Protein AF-A0A1Y4T9W3-F1 (afdb_monomer)

Solvent-accessible surface area (backbone atoms only — not comparable to full-atom values): 6039 Å² total; per-residue (Å²): 133,86,81,77,78,80,77,82,79,51,73,67,58,49,52,50,51,33,49,32,37,41,70,55,74,46,69,44,83,42,71,46,99,86,71,48,76,41,80,40,66,58,50,73,67,57,16,52,51,27,46,51,54,50,31,58,76,69,62,71,65,79,77,80,76,95,59,100,70,88,77,87,85,79,84,80,85,83,81,81,81,84,75,86,76,84,82,86,129

Mean predicted aligned error: 13.82 Å

Secondary structure (DSSP, 8-state):
-PPPPPPPPPHHHHHHHHHHHHTT---EEEE-TTS-EEEEPPPHHHHHHHHHHHHHHTT-PPPPP--SS----------------PPP-

Nearest PDB structures (foldseek):
  3zqq-assembly1_C  TM=5.820E-01  e=7.591E-05  Bacillus phage SF6
  3zqm-assembly1_C  TM=7.717E-01  e=5.204E-03  Bacillus phage SF6
  3zqm-assembly1_H  TM=7.839E-01  e=8.387E-03  Bacillus phage SF6
  3zqn-assembly1_I  TM=7.358E-01  e=6.836E-03  Bacillus phage SF6
  5mec-assembly1_A  TM=2.388E-01  e=3.112E-01  Saccharomyces cerevisiae

Radius of gyration: 20.61 Å; Cα contacts (8 Å, |Δi|>4): 54; chains: 1; bounding box: 57×31×63 Å

Foldseek 3Di:
DDDDDDDDDDPVRVLVVLVCLLVQVAWDFDQDPVRDTDTHTRDPVSNVVSVVVNCVVVVVDDDPPPDPDDDDDDDDDDDDPPDDDDDDD

Sequence (89 aa):
MAARKPRPATPDQLLGALSDIALGRCSYPETDKTGKVIQQMPDVSARLKALELLGKRYRLFSEPAAEPGAEELRVTVRVVDQLEREPPG

Structure (mmCIF, N/CA/C/O backbone):
data_AF-A0A1Y4T9W3-F1
#
_entry.id   AF-A0A1Y4T9W3-F1
#
loop_
_atom_site.group_PDB
_atom_site.id
_atom_site.type_symbol
_atom_site.label_atom_id
_atom_site.label_alt_id
_atom_site.label_comp_id
_atom_site.label_asym_id
_atom_site.label_entity_id
_atom_site.label_seq_id
_atom_site.pdbx_PDB_ins_code
_atom_site.Cartn_x
_atom_site.Cartn_y
_atom_site.Cartn_z
_atom_site.occupancy
_atom_site.B_iso_or_equiv
_atom_site.auth_seq_id
_atom_site.auth_comp_id
_atom_site.auth_asym_id
_atom_site.auth_atom_id
_atom_site.pdbx_PDB_model_num
ATOM 1 N N . MET A 1 1 ? -4.972 -16.647 31.761 1.00 50.59 1 MET A N 1
ATOM 2 C CA . MET A 1 1 ? -5.241 -16.932 30.333 1.00 50.59 1 MET A CA 1
ATOM 3 C C . MET A 1 1 ? -3.990 -16.586 29.538 1.00 50.59 1 MET A C 1
ATOM 5 O O . MET A 1 1 ? -3.585 -15.434 29.571 1.00 50.59 1 MET A O 1
ATOM 9 N N . ALA A 1 2 ? -3.321 -17.557 28.912 1.00 50.22 2 ALA A N 1
ATOM 10 C CA . ALA A 1 2 ? -2.127 -17.276 28.112 1.00 50.22 2 ALA A CA 1
ATOM 11 C C . ALA A 1 2 ? -2.541 -16.668 26.762 1.00 50.22 2 ALA A C 1
ATOM 13 O O . ALA A 1 2 ? -3.281 -17.296 26.003 1.00 50.22 2 ALA A O 1
ATOM 14 N N . ALA A 1 3 ? -2.094 -15.444 26.472 1.00 63.31 3 ALA A N 1
ATOM 15 C CA . ALA A 1 3 ? -2.341 -14.790 25.192 1.00 63.31 3 ALA A CA 1
ATOM 16 C C . ALA A 1 3 ? -1.641 -15.573 24.067 1.00 63.31 3 ALA A C 1
ATOM 18 O O . ALA A 1 3 ? -0.420 -15.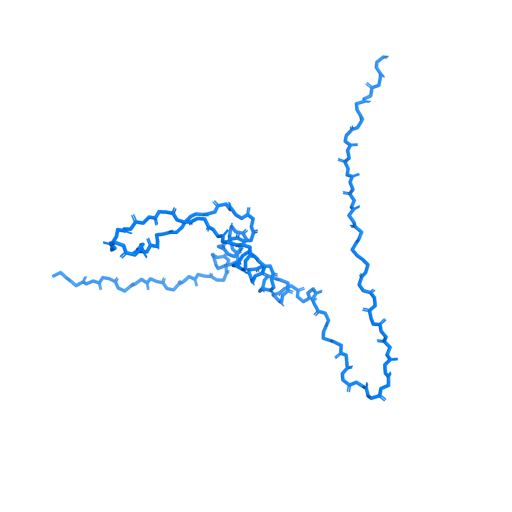739 24.074 1.00 63.31 3 ALA A O 1
ATOM 19 N N . ARG A 1 4 ? -2.413 -16.084 23.101 1.00 64.19 4 ARG A N 1
ATOM 20 C CA . ARG A 1 4 ? -1.859 -16.705 21.891 1.00 64.19 4 ARG A CA 1
ATOM 21 C C . ARG A 1 4 ? -1.096 -15.642 21.103 1.00 64.19 4 ARG A C 1
ATOM 23 O O . ARG A 1 4 ? -1.674 -14.624 20.732 1.00 64.19 4 ARG A O 1
ATOM 30 N N . LYS A 1 5 ? 0.189 -15.888 20.827 1.00 66.75 5 LYS A N 1
ATOM 31 C CA . LYS A 1 5 ? 0.975 -15.028 19.933 1.00 66.75 5 LYS A CA 1
ATOM 32 C C . LYS A 1 5 ? 0.339 -15.041 18.534 1.00 66.75 5 LYS A C 1
ATOM 34 O O . LYS A 1 5 ? 0.037 -16.131 18.037 1.00 66.75 5 LYS A O 1
ATOM 39 N N . PRO A 1 6 ? 0.114 -13.874 17.906 1.00 76.62 6 PRO A N 1
ATOM 40 C CA . PRO A 1 6 ? -0.429 -13.823 16.558 1.00 76.62 6 PRO A CA 1
ATOM 41 C C . PRO A 1 6 ? 0.549 -14.489 15.587 1.00 76.62 6 PRO A C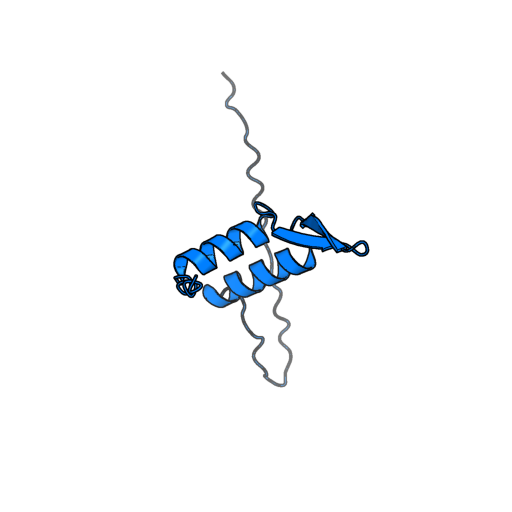 1
ATOM 43 O O . PRO A 1 6 ? 1.766 -14.337 15.707 1.00 76.62 6 PRO A O 1
ATOM 46 N N . ARG A 1 7 ? 0.013 -15.264 14.639 1.00 81.62 7 ARG A N 1
ATOM 47 C CA . ARG A 1 7 ? 0.825 -15.826 13.556 1.00 81.62 7 ARG A CA 1
ATOM 48 C C . ARG A 1 7 ? 1.295 -14.687 12.643 1.00 81.62 7 ARG A C 1
ATOM 50 O O . ARG A 1 7 ? 0.500 -13.786 12.379 1.00 81.62 7 ARG A O 1
ATOM 57 N N . PRO A 1 8 ? 2.547 -14.726 12.158 1.00 86.56 8 PRO A N 1
ATOM 58 C CA . PRO A 1 8 ? 3.020 -13.747 11.190 1.00 86.56 8 PRO A CA 1
ATOM 59 C C . PRO A 1 8 ? 2.203 -13.847 9.896 1.00 86.56 8 PRO A C 1
ATOM 61 O O . PRO A 1 8 ? 1.800 -14.942 9.494 1.00 86.56 8 PRO A O 1
ATOM 64 N N . ALA A 1 9 ? 1.956 -12.701 9.262 1.00 86.75 9 ALA A N 1
ATOM 65 C CA . ALA A 1 9 ? 1.265 -12.640 7.982 1.00 86.75 9 ALA A CA 1
ATOM 66 C C . ALA A 1 9 ? 2.111 -13.283 6.874 1.00 86.75 9 ALA A C 1
ATOM 68 O O . ALA A 1 9 ? 3.340 -13.180 6.861 1.00 86.75 9 ALA A O 1
ATOM 69 N N . THR A 1 10 ? 1.440 -13.936 5.930 1.00 94.19 10 THR A N 1
ATOM 70 C CA . THR A 1 10 ? 2.078 -14.432 4.703 1.00 94.19 10 THR A CA 1
ATOM 71 C C . THR A 1 10 ? 2.389 -13.272 3.745 1.00 94.19 10 THR A C 1
ATOM 73 O O . THR A 1 10 ? 1.760 -12.214 3.845 1.00 94.19 10 THR A O 1
ATOM 76 N N . PRO A 1 11 ? 3.318 -13.444 2.785 1.00 93.12 11 PRO A N 1
ATOM 77 C CA . PRO A 1 11 ? 3.598 -12.420 1.777 1.00 93.12 11 PRO A CA 1
ATOM 78 C C . PRO A 1 11 ? 2.352 -11.959 1.007 1.00 93.12 11 PRO A C 1
ATOM 80 O O . PRO A 1 11 ? 2.171 -10.760 0.823 1.00 93.12 11 PRO A O 1
ATOM 83 N N . ASP A 1 12 ? 1.459 -12.875 0.626 1.00 93.50 12 ASP A N 1
ATOM 84 C CA . ASP A 1 12 ? 0.240 -12.530 -0.121 1.00 93.50 12 ASP A CA 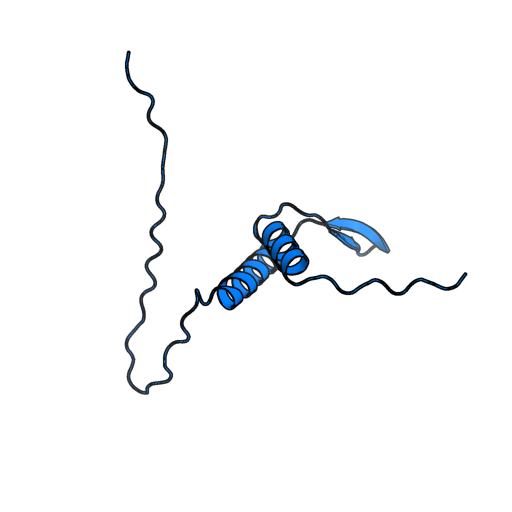1
ATOM 85 C C . ASP A 1 12 ? -0.746 -11.723 0.726 1.00 93.50 12 ASP A C 1
ATOM 87 O O . ASP A 1 12 ? -1.341 -10.760 0.247 1.00 93.50 12 ASP A O 1
ATOM 91 N N . GLN A 1 13 ? -0.864 -12.052 2.016 1.00 94.75 13 GLN A N 1
ATOM 92 C CA . GLN A 1 13 ? -1.658 -11.260 2.958 1.00 94.75 13 GLN A CA 1
ATOM 93 C C . GLN A 1 13 ? -1.091 -9.847 3.124 1.00 94.75 13 GLN A C 1
ATOM 95 O O . GLN A 1 13 ? -1.855 -8.889 3.210 1.00 94.75 13 GLN A O 1
ATOM 100 N N . LEU A 1 14 ? 0.237 -9.705 3.137 1.00 94.25 14 LEU A N 1
ATOM 101 C CA . LEU A 1 14 ? 0.890 -8.400 3.209 1.00 94.25 14 LEU A CA 1
ATOM 102 C C . LEU A 1 14 ? 0.627 -7.570 1.943 1.00 94.25 14 LEU A C 1
ATOM 104 O O . LEU A 1 14 ? 0.308 -6.388 2.037 1.00 94.25 14 LEU A O 1
ATOM 108 N N . LEU A 1 15 ? 0.736 -8.184 0.761 1.00 95.81 15 LEU A N 1
ATOM 109 C CA . LEU A 1 15 ? 0.479 -7.507 -0.514 1.00 95.81 15 LEU A CA 1
ATOM 110 C C . LEU A 1 15 ? -0.998 -7.132 -0.680 1.00 95.81 15 LEU A C 1
ATOM 112 O O . LEU A 1 15 ? -1.290 -6.035 -1.161 1.00 95.81 15 LEU A O 1
ATOM 116 N N . GLY A 1 16 ? -1.916 -7.995 -0.238 1.00 96.38 16 GLY A N 1
ATOM 117 C CA . GLY A 1 16 ? -3.344 -7.689 -0.169 1.00 96.38 16 GLY A CA 1
ATOM 118 C C . GLY A 1 16 ? -3.614 -6.485 0.732 1.00 96.38 16 GLY A C 1
ATOM 119 O O . GLY A 1 16 ? -4.194 -5.503 0.279 1.00 96.38 16 GLY A O 1
ATOM 120 N N . ALA A 1 17 ? -3.075 -6.494 1.955 1.00 94.69 17 ALA A N 1
ATOM 121 C CA . ALA A 1 17 ? -3.227 -5.382 2.891 1.00 94.69 17 ALA A CA 1
ATOM 122 C C . ALA A 1 17 ? -2.649 -4.063 2.345 1.00 94.69 17 ALA A C 1
ATOM 124 O O . ALA A 1 17 ? -3.288 -3.019 2.453 1.00 94.69 17 ALA A O 1
ATOM 125 N N . LEU A 1 18 ? -1.471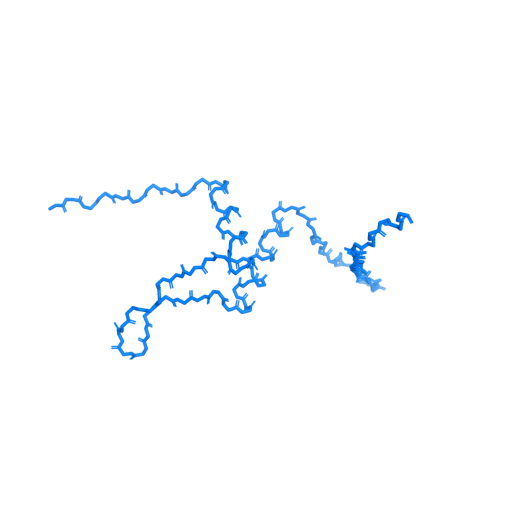 -4.091 1.712 1.00 96.19 18 LEU A N 1
ATOM 126 C CA . LEU A 1 18 ? -0.901 -2.905 1.061 1.00 96.19 18 LEU A CA 1
ATOM 127 C C . LEU A 1 18 ? -1.784 -2.396 -0.085 1.00 96.19 18 LEU A C 1
ATOM 129 O O . LEU A 1 18 ? -1.909 -1.187 -0.263 1.00 96.19 18 LEU A O 1
ATOM 133 N N . SER A 1 19 ? -2.417 -3.297 -0.838 1.00 97.31 19 SER A N 1
ATOM 134 C CA . SER A 1 19 ? -3.343 -2.928 -1.916 1.00 97.31 19 SER A CA 1
ATOM 135 C C . SER A 1 19 ? -4.610 -2.274 -1.364 1.00 97.31 19 SER A C 1
ATOM 137 O O . SER A 1 19 ? -5.043 -1.243 -1.879 1.00 97.31 19 SER A O 1
ATOM 139 N N . ASP A 1 20 ? -5.164 -2.814 -0.279 1.00 97.19 20 ASP A N 1
ATOM 140 C CA . ASP A 1 20 ? -6.337 -2.242 0.383 1.00 97.19 20 ASP A CA 1
ATOM 141 C C . ASP A 1 20 ? -6.039 -0.860 0.973 1.00 97.19 20 ASP A C 1
ATOM 143 O O . ASP A 1 20 ? -6.852 0.055 0.821 1.00 97.19 20 ASP A O 1
ATOM 147 N N . ILE A 1 21 ? -4.851 -0.673 1.563 1.00 96.56 21 ILE A N 1
ATOM 148 C CA . ILE A 1 21 ? -4.388 0.641 2.025 1.00 96.56 21 ILE A CA 1
ATOM 149 C C . ILE A 1 21 ? -4.277 1.589 0.834 1.00 96.56 21 ILE A C 1
ATOM 151 O O . ILE A 1 21 ? -4.925 2.631 0.844 1.00 96.56 21 ILE A O 1
ATOM 155 N N . ALA A 1 22 ? -3.515 1.228 -0.203 1.00 96.81 22 ALA A N 1
ATOM 156 C CA . ALA A 1 22 ? -3.280 2.067 -1.380 1.00 96.81 22 ALA A CA 1
ATOM 157 C C . ALA A 1 22 ? -4.584 2.543 -2.043 1.00 96.81 22 ALA A C 1
ATOM 159 O O . ALA A 1 22 ? -4.693 3.704 -2.442 1.00 96.81 22 ALA A O 1
ATOM 160 N N . LEU A 1 23 ? -5.588 1.665 -2.113 1.00 96.69 23 LEU A N 1
ATOM 161 C CA . LEU A 1 23 ? -6.888 1.942 -2.725 1.00 96.69 23 LEU A CA 1
ATOM 162 C C . LEU A 1 23 ? -7.895 2.579 -1.756 1.00 96.69 23 LEU A C 1
ATOM 164 O O . LEU A 1 23 ? -9.006 2.905 -2.170 1.00 96.69 23 LEU A O 1
ATOM 168 N N . GLY A 1 24 ? -7.532 2.767 -0.483 1.00 94.94 24 GLY A N 1
ATOM 169 C CA . GLY A 1 24 ? -8.424 3.315 0.540 1.00 94.94 24 GLY A CA 1
ATOM 170 C C . GLY A 1 24 ? -9.633 2.421 0.827 1.00 94.94 24 GLY A C 1
ATOM 171 O O . GLY A 1 24 ? -10.719 2.928 1.073 1.00 94.94 24 GLY A O 1
ATOM 172 N N . ARG A 1 25 ? -9.472 1.096 0.756 1.00 95.44 25 ARG A N 1
ATOM 173 C CA . ARG A 1 25 ? -10.548 0.108 0.965 1.00 95.44 25 ARG A CA 1
ATOM 174 C C . ARG A 1 25 ? -10.600 -0.449 2.388 1.00 95.44 25 ARG A C 1
ATOM 176 O O . ARG A 1 25 ? -11.471 -1.256 2.692 1.00 95.44 25 ARG A O 1
ATOM 183 N N . CYS A 1 26 ? -9.686 -0.024 3.257 1.00 91.25 26 CYS A N 1
ATOM 184 C CA . CYS A 1 26 ? -9.635 -0.434 4.657 1.00 91.25 26 CYS A CA 1
ATOM 185 C C . CYS A 1 26 ? -9.779 0.758 5.610 1.00 91.25 26 CYS A C 1
ATOM 187 O O . CYS A 1 26 ? -9.460 1.893 5.256 1.00 91.25 26 CYS A O 1
ATOM 189 N N . SER A 1 27 ? -10.188 0.475 6.845 1.00 91.44 27 SER A N 1
ATOM 190 C CA . SER A 1 27 ? -10.054 1.375 7.991 1.00 91.44 27 SER A CA 1
ATOM 191 C C . SER A 1 27 ? -9.325 0.654 9.117 1.00 91.44 27 SER A C 1
ATOM 193 O O . SER A 1 27 ? -9.387 -0.575 9.216 1.00 91.44 27 SER A O 1
ATOM 195 N N . TYR A 1 28 ? -8.636 1.405 9.966 1.00 86.25 28 TYR A N 1
ATOM 196 C CA . TYR A 1 28 ? -7.929 0.854 11.115 1.00 86.25 28 TYR A CA 1
ATOM 197 C C . TYR A 1 28 ? -8.255 1.627 12.394 1.00 86.25 28 TYR A C 1
ATOM 199 O O . TYR A 1 28 ? -8.558 2.822 12.339 1.00 86.25 28 TYR A O 1
ATOM 207 N N . PRO A 1 29 ? -8.218 0.947 13.553 1.00 90.06 29 PRO A N 1
ATOM 208 C CA . PRO A 1 29 ? -8.410 1.600 14.833 1.00 90.06 29 PRO A CA 1
ATOM 209 C C . PRO A 1 29 ? -7.230 2.534 15.126 1.00 90.06 29 PRO A C 1
ATOM 211 O O . PRO A 1 29 ? -6.085 2.091 15.193 1.00 90.06 29 PRO A O 1
ATOM 214 N N . GLU A 1 30 ? -7.5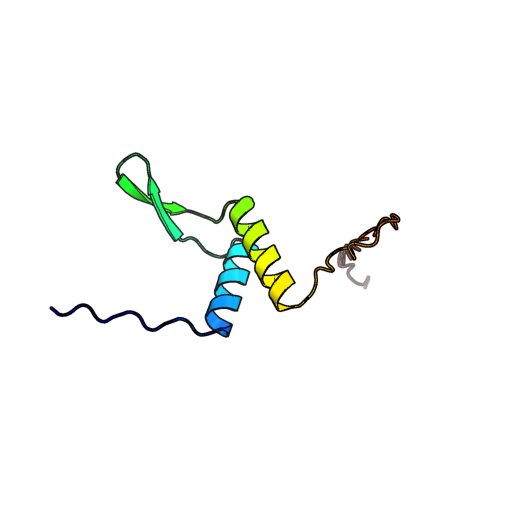25 3.810 15.340 1.00 88.50 30 GLU A N 1
ATOM 215 C CA . GLU A 1 30 ? -6.582 4.827 15.797 1.00 88.50 30 GLU A CA 1
ATOM 216 C C . GLU A 1 30 ? -7.111 5.456 17.088 1.00 88.50 30 GLU A C 1
ATOM 218 O O . GLU A 1 30 ? -8.320 5.602 17.274 1.00 88.50 30 GLU A O 1
ATOM 223 N N . THR A 1 31 ? -6.218 5.782 18.018 1.00 91.62 31 THR A N 1
ATOM 224 C CA . THR A 1 31 ? -6.605 6.418 19.280 1.00 91.62 31 THR A CA 1
ATOM 225 C C . THR A 1 31 ? -6.588 7.926 19.094 1.00 91.62 31 THR A C 1
ATOM 227 O O . THR A 1 31 ? -5.537 8.507 18.823 1.00 91.62 31 THR A O 1
ATOM 230 N N . ASP A 1 32 ? -7.743 8.566 19.253 1.00 89.31 32 ASP A N 1
ATOM 231 C CA . ASP A 1 32 ? -7.839 10.016 19.170 1.00 89.31 32 ASP A CA 1
ATOM 232 C C . ASP A 1 32 ? -7.227 10.715 20.402 1.00 89.31 32 ASP A C 1
ATOM 234 O O . ASP A 1 32 ? -6.825 10.096 21.391 1.00 89.31 32 ASP A O 1
ATOM 238 N N . LYS A 1 33 ? -7.187 12.051 20.365 1.00 91.25 33 LYS A N 1
ATOM 239 C CA . LYS A 1 33 ? -6.628 12.888 21.445 1.00 91.25 33 LYS A CA 1
ATOM 240 C C . LYS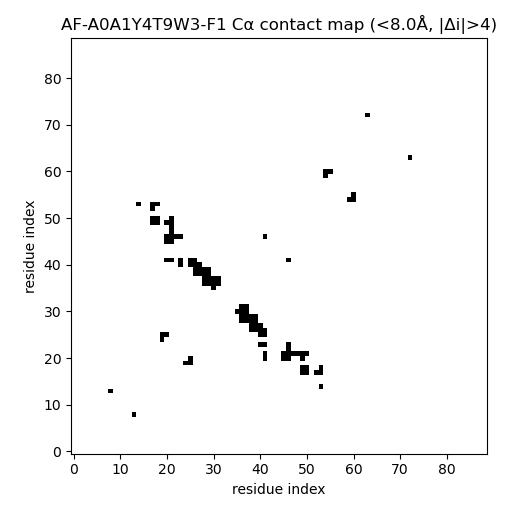 A 1 33 ? -7.362 12.749 22.785 1.00 91.25 33 LYS A C 1
ATOM 242 O O . LYS A 1 33 ? -6.844 13.191 23.805 1.00 91.25 33 LYS A O 1
ATOM 247 N N . THR A 1 34 ? -8.564 12.176 22.784 1.00 92.38 34 THR A N 1
ATOM 248 C CA . THR A 1 34 ? -9.387 11.937 23.976 1.00 92.38 34 THR A CA 1
ATOM 249 C C . THR A 1 34 ? -9.207 10.524 24.535 1.00 92.38 34 THR A C 1
ATOM 251 O O . THR A 1 34 ? -9.794 10.191 25.563 1.00 92.38 34 THR A O 1
ATOM 254 N N . GLY A 1 35 ? -8.381 9.694 23.887 1.00 91.19 35 GLY A N 1
ATOM 255 C CA . GLY A 1 35 ? -8.178 8.294 24.252 1.00 91.19 35 GLY A CA 1
ATOM 256 C C . GLY A 1 35 ? -9.244 7.354 23.686 1.00 91.19 35 GLY A C 1
ATOM 257 O O . GLY A 1 35 ? -9.258 6.172 24.034 1.00 91.19 35 GLY A O 1
ATOM 258 N N . LYS A 1 36 ? -10.142 7.842 22.822 1.00 93.00 36 LYS A N 1
ATOM 259 C CA . LYS A 1 36 ? -11.179 7.024 22.195 1.00 93.00 36 LYS A CA 1
ATOM 260 C C . LYS A 1 36 ? -10.628 6.367 20.934 1.00 93.00 36 LYS A C 1
ATOM 262 O O . LYS A 1 36 ? -9.995 7.013 20.105 1.00 93.00 36 LYS A O 1
ATOM 267 N N . VAL A 1 37 ? -10.924 5.081 20.767 1.00 92.56 37 VAL A N 1
ATOM 268 C CA . VAL A 1 37 ? -10.616 4.365 19.526 1.00 92.56 37 VAL A CA 1
ATOM 269 C C . VAL A 1 37 ? -11.624 4.770 18.452 1.00 92.56 37 VAL A C 1
ATOM 271 O O . VAL A 1 37 ? -12.833 4.573 18.613 1.00 92.56 37 VAL A O 1
ATOM 274 N N . ILE A 1 38 ? -11.121 5.325 17.357 1.00 92.00 38 ILE A N 1
ATOM 275 C CA . ILE A 1 38 ? -11.879 5.689 16.162 1.00 92.00 38 ILE A CA 1
ATOM 276 C C . ILE A 1 38 ? -11.423 4.838 14.976 1.00 92.00 38 ILE A C 1
ATOM 278 O O . ILE A 1 38 ? -10.291 4.371 14.933 1.00 92.00 38 ILE A O 1
ATOM 282 N N . GLN A 1 39 ? -12.318 4.611 14.016 1.00 93.00 39 GLN A N 1
ATOM 283 C CA . GLN A 1 39 ? -11.951 3.991 12.744 1.00 93.00 39 GLN A CA 1
ATOM 284 C C . GLN A 1 39 ? -11.463 5.082 11.801 1.00 93.00 39 GLN A C 1
ATOM 286 O O . GLN A 1 39 ? -12.226 5.988 11.464 1.00 93.00 39 GLN A O 1
ATOM 291 N N . GLN A 1 40 ? -10.207 4.989 11.386 1.00 90.75 40 GLN A N 1
ATOM 292 C CA . GLN A 1 40 ? -9.578 5.969 10.518 1.00 90.75 40 GLN A CA 1
ATOM 293 C C . GLN A 1 40 ? -9.275 5.355 9.156 1.00 90.75 40 GLN A C 1
ATOM 295 O O . GLN A 1 40 ? -8.791 4.226 9.046 1.00 90.75 40 GLN A O 1
ATOM 300 N N . MET A 1 41 ? -9.603 6.105 8.107 1.00 94.12 41 MET A N 1
ATOM 301 C CA . MET A 1 41 ? -9.195 5.760 6.753 1.00 94.12 41 MET A CA 1
ATOM 302 C C . MET A 1 41 ? -7.726 6.138 6.519 1.00 94.12 41 MET A C 1
ATOM 304 O O . MET A 1 41 ? -7.262 7.130 7.088 1.00 94.12 41 MET A O 1
ATOM 308 N N . PRO A 1 42 ? -7.014 5.411 5.639 1.00 94.19 42 PRO A N 1
ATOM 309 C CA . PRO A 1 42 ? -5.681 5.785 5.199 1.00 94.19 42 PRO A CA 1
ATOM 310 C C . PRO A 1 42 ? -5.639 7.204 4.642 1.00 94.19 42 PRO A C 1
ATOM 312 O O . PRO A 1 42 ? -6.364 7.539 3.700 1.00 94.19 42 PRO A O 1
ATOM 315 N N . ASP A 1 43 ? -4.751 8.029 5.190 1.00 93.50 43 ASP A N 1
ATOM 316 C CA . ASP A 1 43 ? -4.475 9.345 4.629 1.00 93.50 43 ASP A CA 1
ATOM 317 C C . ASP A 1 43 ? -3.690 9.240 3.307 1.00 93.50 43 ASP A C 1
ATOM 319 O O . ASP A 1 43 ? -3.251 8.171 2.873 1.00 93.50 43 ASP A O 1
ATOM 323 N N . VAL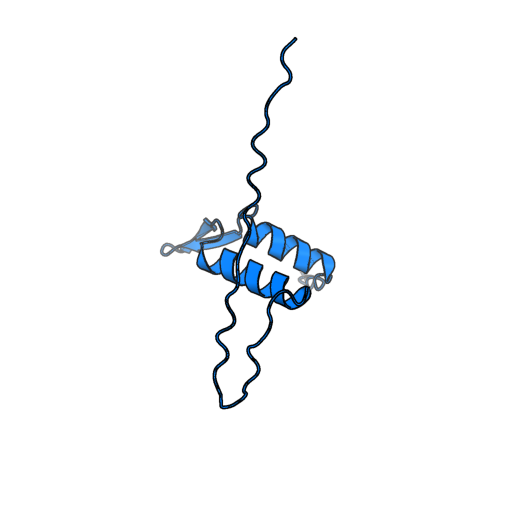 A 1 44 ? -3.522 10.369 2.613 1.00 95.44 44 VAL A N 1
ATOM 324 C CA . VAL A 1 44 ? -2.803 10.402 1.327 1.00 95.44 44 VAL A CA 1
ATOM 325 C C . VAL A 1 44 ? -1.366 9.888 1.471 1.00 95.44 44 VAL A C 1
ATOM 327 O O . VAL A 1 44 ? -0.894 9.170 0.592 1.00 95.44 44 VAL A O 1
ATOM 330 N N . SER A 1 45 ? -0.692 10.201 2.578 1.00 96.19 45 SER A N 1
ATOM 331 C CA . SER A 1 45 ? 0.695 9.796 2.825 1.00 96.19 45 SER A CA 1
ATOM 332 C C . SER A 1 45 ? 0.821 8.275 2.951 1.00 96.19 45 SER A C 1
ATOM 334 O O . SER A 1 45 ? 1.639 7.654 2.269 1.00 96.19 45 SER A O 1
ATOM 336 N N . ALA A 1 46 ? -0.055 7.650 3.740 1.00 94.62 46 ALA A N 1
ATOM 337 C CA . ALA A 1 46 ? -0.130 6.205 3.912 1.00 94.62 46 ALA A CA 1
ATOM 338 C C . ALA A 1 46 ? -0.433 5.490 2.587 1.00 94.62 46 ALA A C 1
ATOM 340 O O . ALA A 1 46 ? 0.211 4.489 2.263 1.00 94.62 46 ALA A O 1
ATOM 341 N N . ARG A 1 47 ? -1.359 6.028 1.782 1.00 97.25 47 ARG A N 1
ATOM 342 C CA . ARG A 1 47 ? -1.685 5.469 0.458 1.00 97.25 47 ARG A CA 1
ATOM 343 C C . ARG A 1 47 ? -0.503 5.534 -0.503 1.00 97.25 47 ARG A C 1
ATOM 345 O O . ARG A 1 47 ? -0.185 4.534 -1.144 1.00 97.25 47 ARG A O 1
ATOM 352 N N . LEU A 1 48 ? 0.184 6.676 -0.564 1.00 97.56 48 LEU A N 1
ATOM 353 C CA . LEU A 1 48 ? 1.386 6.835 -1.384 1.00 97.56 48 LEU A CA 1
ATOM 354 C C . LEU A 1 48 ? 2.505 5.901 -0.924 1.00 97.56 48 LEU A C 1
ATOM 356 O O . LEU A 1 48 ? 3.165 5.279 -1.757 1.00 97.56 48 LEU A O 1
ATOM 360 N N . LYS A 1 49 ? 2.678 5.728 0.390 1.00 96.94 49 LYS A N 1
ATOM 361 C CA . LYS A 1 49 ? 3.687 4.808 0.911 1.00 96.94 49 LYS A CA 1
ATOM 362 C C . LYS A 1 49 ? 3.379 3.355 0.557 1.00 96.94 49 LYS A C 1
ATOM 364 O O . LYS A 1 49 ? 4.289 2.608 0.202 1.00 96.94 49 LYS A O 1
ATOM 369 N N . ALA A 1 50 ? 2.111 2.954 0.610 1.00 96.94 50 ALA A N 1
ATOM 370 C CA . ALA A 1 50 ? 1.697 1.620 0.196 1.00 96.94 50 ALA A CA 1
ATOM 371 C C . ALA A 1 50 ? 1.958 1.378 -1.303 1.00 96.94 50 ALA A C 1
ATOM 373 O O . ALA A 1 50 ? 2.506 0.335 -1.666 1.00 96.94 50 ALA A O 1
ATOM 374 N N . LEU A 1 51 ? 1.666 2.365 -2.158 1.00 97.69 51 LEU A N 1
ATOM 375 C CA . LEU A 1 51 ? 1.993 2.319 -3.589 1.00 97.69 51 LEU A CA 1
ATOM 376 C C . LEU A 1 51 ? 3.504 2.222 -3.839 1.00 97.69 51 LEU A C 1
ATOM 378 O O . LEU A 1 51 ? 3.931 1.444 -4.690 1.00 97.69 51 LEU A O 1
ATOM 382 N N . GLU A 1 52 ? 4.324 2.948 -3.077 1.00 96.31 52 GLU A N 1
ATOM 383 C CA . GLU A 1 52 ? 5.787 2.853 -3.153 1.00 96.31 52 GLU A CA 1
ATOM 384 C C . GLU A 1 52 ? 6.283 1.440 -2.793 1.00 96.31 52 GLU A C 1
ATOM 386 O O . GLU A 1 52 ? 7.145 0.872 -3.462 1.00 96.31 52 GLU A O 1
ATOM 391 N N . LEU A 1 53 ? 5.735 0.823 -1.745 1.00 96.44 53 LEU A N 1
ATOM 392 C CA . LEU A 1 53 ? 6.132 -0.532 -1.352 1.00 96.44 53 LEU A CA 1
ATOM 393 C C . LEU A 1 53 ? 5.717 -1.577 -2.397 1.00 96.44 53 LEU A C 1
ATOM 395 O O . LEU A 1 53 ? 6.506 -2.466 -2.729 1.00 96.44 53 LEU A O 1
ATOM 399 N N . LEU A 1 54 ? 4.515 -1.442 -2.961 1.00 96.25 54 LEU A N 1
ATOM 400 C CA . LEU A 1 54 ? 4.045 -2.293 -4.055 1.00 96.25 54 LEU A CA 1
ATOM 401 C C . LEU A 1 54 ? 4.911 -2.113 -5.308 1.00 96.25 54 LEU A C 1
ATOM 403 O O . LEU A 1 54 ? 5.389 -3.096 -5.874 1.00 96.25 54 LEU A O 1
ATOM 407 N N . GLY A 1 55 ? 5.197 -0.875 -5.711 1.00 94.94 55 GLY A N 1
ATOM 408 C CA . GLY A 1 55 ? 6.050 -0.608 -6.867 1.00 94.94 55 GLY A CA 1
ATOM 409 C C . GLY A 1 55 ? 7.477 -1.132 -6.681 1.00 94.94 55 GLY A C 1
ATOM 410 O O . GLY A 1 55 ? 8.038 -1.695 -7.620 1.00 94.94 55 GLY A O 1
ATOM 411 N N . LYS A 1 56 ? 8.036 -1.082 -5.462 1.00 92.00 56 LYS A N 1
ATOM 412 C CA . LYS A 1 56 ? 9.317 -1.734 -5.131 1.00 92.00 56 LYS A CA 1
ATOM 413 C C . LYS A 1 56 ? 9.245 -3.253 -5.284 1.00 92.00 56 LYS A C 1
ATOM 415 O O . LYS A 1 56 ? 10.134 -3.847 -5.893 1.00 92.00 56 LYS A O 1
ATOM 420 N N . ARG A 1 57 ? 8.174 -3.892 -4.794 1.00 93.06 57 ARG A N 1
ATOM 421 C CA . ARG A 1 57 ? 7.970 -5.347 -4.920 1.00 93.06 57 ARG A CA 1
ATOM 422 C C . ARG A 1 57 ? 7.951 -5.814 -6.377 1.00 93.06 57 ARG A C 1
ATOM 424 O O . ARG A 1 57 ? 8.477 -6.895 -6.661 1.00 93.06 57 ARG A O 1
ATOM 431 N N . TYR A 1 58 ? 7.352 -5.016 -7.260 1.00 93.19 58 TYR A N 1
ATOM 432 C CA . TYR A 1 58 ? 7.213 -5.298 -8.691 1.00 93.19 58 TYR A CA 1
ATOM 433 C C . TYR A 1 58 ? 8.292 -4.640 -9.563 1.00 93.19 58 TYR A C 1
ATOM 435 O O . TYR A 1 58 ? 8.226 -4.753 -10.783 1.00 93.19 58 TYR A O 1
ATOM 443 N N . ARG A 1 59 ? 9.301 -3.994 -8.957 1.00 91.06 59 ARG A 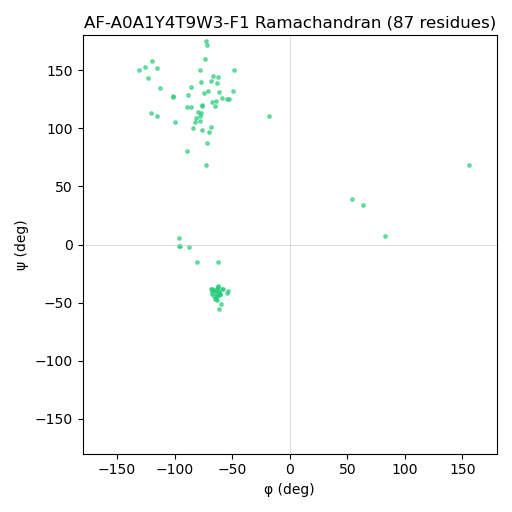N 1
ATOM 444 C CA . ARG A 1 59 ? 10.405 -3.307 -9.654 1.00 91.06 59 ARG A CA 1
ATOM 445 C C . ARG A 1 59 ? 9.928 -2.270 -10.683 1.00 91.06 59 ARG A C 1
ATOM 447 O O . ARG A 1 59 ? 10.503 -2.144 -11.757 1.00 91.06 59 ARG A O 1
ATOM 454 N N . LEU A 1 60 ? 8.873 -1.530 -10.345 1.00 91.38 60 LEU A N 1
ATOM 455 C CA . LEU A 1 60 ? 8.302 -0.478 -11.197 1.00 91.38 60 LEU A CA 1
ATOM 456 C C . LEU A 1 60 ? 9.075 0.842 -11.123 1.00 91.38 60 LEU A C 1
ATOM 458 O O . LEU A 1 60 ? 8.873 1.718 -11.957 1.00 91.38 60 LEU A O 1
ATOM 462 N N . PHE A 1 61 ? 9.938 0.997 -10.119 1.00 88.38 61 PHE A N 1
ATOM 463 C CA . PHE A 1 61 ? 10.800 2.162 -9.977 1.00 88.38 61 PHE A CA 1
ATOM 464 C C . PHE A 1 61 ? 12.206 1.814 -10.450 1.00 88.38 61 PHE A C 1
ATOM 466 O O . PHE A 1 61 ? 12.798 0.841 -9.982 1.00 88.38 61 PHE A O 1
ATOM 473 N N . SER A 1 62 ? 12.736 2.628 -11.356 1.00 82.19 62 SER A N 1
ATOM 474 C CA . SER A 1 62 ? 14.160 2.659 -11.661 1.00 82.19 62 SER A CA 1
ATOM 475 C C . SER A 1 62 ? 14.818 3.656 -10.717 1.00 82.19 62 SER A C 1
ATOM 477 O O . SER A 1 62 ? 14.358 4.792 -10.604 1.00 82.19 62 SER A O 1
ATOM 479 N N . GLU A 1 63 ? 15.881 3.244 -10.035 1.00 71.19 63 GLU A N 1
ATOM 480 C CA . GLU A 1 63 ? 16.777 4.224 -9.430 1.00 71.19 63 GLU A CA 1
ATOM 481 C C . GLU A 1 63 ? 17.537 4.906 -10.572 1.00 71.19 63 GLU A C 1
ATOM 483 O O . GLU A 1 63 ? 18.008 4.209 -11.479 1.00 71.19 63 GLU A O 1
ATOM 488 N N . PRO A 1 64 ? 17.624 6.247 -10.597 1.00 58.31 64 PRO A N 1
ATOM 489 C CA . PRO A 1 64 ? 18.503 6.902 -11.547 1.00 58.31 64 PRO A CA 1
ATOM 490 C C . PRO A 1 64 ? 19.916 6.386 -11.282 1.00 58.31 64 PRO A C 1
ATOM 492 O O . PRO A 1 64 ? 20.386 6.410 -10.142 1.00 58.31 64 PRO A O 1
ATOM 495 N N . ALA A 1 65 ? 20.570 5.875 -12.327 1.00 53.03 65 AL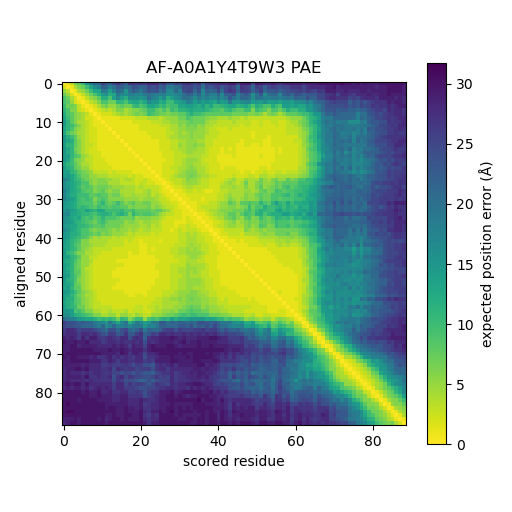A A N 1
ATOM 496 C CA . ALA A 1 65 ? 21.973 5.516 -12.243 1.00 53.03 65 ALA A CA 1
ATOM 497 C C . ALA A 1 65 ? 22.730 6.737 -11.710 1.00 53.03 65 ALA A C 1
ATOM 499 O O . ALA A 1 65 ? 22.598 7.837 -12.249 1.00 53.03 65 ALA A O 1
ATOM 500 N N . ALA A 1 66 ? 23.479 6.558 -10.623 1.00 50.59 66 ALA A N 1
ATOM 501 C CA . ALA A 1 66 ? 24.391 7.574 -10.123 1.00 50.59 66 ALA A CA 1
ATOM 502 C C . ALA A 1 66 ? 25.599 7.658 -11.071 1.00 50.59 66 ALA A C 1
ATOM 504 O O . ALA A 1 66 ? 26.700 7.250 -10.723 1.00 50.59 66 ALA A O 1
ATOM 505 N N . GLU A 1 67 ? 25.374 8.146 -12.289 1.00 51.34 67 GLU A N 1
ATOM 506 C CA . GLU A 1 67 ? 26.420 8.501 -13.240 1.00 51.34 67 GLU A CA 1
ATOM 507 C C . GLU A 1 67 ? 26.596 10.029 -13.207 1.00 51.34 67 GLU A C 1
ATOM 509 O O . GLU A 1 67 ? 25.611 10.775 -13.311 1.00 51.34 67 GLU A O 1
ATOM 514 N N . PRO A 1 68 ? 27.829 10.534 -13.022 1.00 50.94 68 PRO A N 1
ATOM 515 C CA . PRO A 1 68 ? 28.112 11.960 -13.031 1.00 50.94 68 PRO A CA 1
ATOM 516 C C . PRO A 1 68 ? 27.998 12.484 -14.469 1.00 50.94 68 PRO A C 1
ATOM 518 O O . PRO A 1 68 ? 28.973 12.534 -15.210 1.00 50.94 68 PRO A O 1
ATOM 521 N N . GLY A 1 69 ? 26.786 12.860 -14.873 1.00 53.81 69 GLY A N 1
ATOM 522 C CA . GLY A 1 69 ? 26.521 13.349 -16.226 1.00 53.81 69 GLY A CA 1
ATOM 523 C C . GLY A 1 69 ? 25.066 13.156 -16.620 1.00 53.81 69 GLY A C 1
ATOM 524 O O . GLY A 1 69 ? 24.762 12.313 -17.447 1.00 53.81 69 GLY A O 1
ATOM 525 N N . ALA A 1 70 ? 24.190 13.917 -15.965 1.00 55.62 70 ALA A N 1
ATOM 526 C CA . ALA A 1 70 ? 22.752 14.041 -16.191 1.00 55.62 70 ALA A CA 1
ATOM 527 C C . ALA A 1 70 ? 22.225 13.550 -17.558 1.00 55.62 70 ALA A C 1
ATOM 529 O O . ALA A 1 70 ? 22.364 14.238 -18.567 1.00 55.62 70 ALA A O 1
ATOM 530 N N . GLU A 1 71 ? 21.470 12.450 -17.543 1.00 49.47 71 GLU A N 1
ATOM 531 C CA . GLU A 1 71 ? 20.363 12.262 -18.480 1.00 49.47 71 GLU A CA 1
ATOM 532 C C . GLU A 1 71 ? 19.060 12.214 -17.678 1.00 49.47 71 GLU A C 1
ATOM 534 O O . GLU A 1 71 ? 18.810 11.329 -16.859 1.00 49.47 71 GLU A O 1
ATOM 539 N N . GLU A 1 72 ? 18.260 13.261 -17.850 1.00 52.81 72 GLU A N 1
ATOM 540 C CA . GLU A 1 72 ? 17.007 13.493 -17.147 1.00 52.81 72 GLU A CA 1
ATOM 541 C C . GLU A 1 72 ? 15.959 12.455 -17.585 1.00 52.81 72 GLU A C 1
ATOM 543 O O . GLU A 1 72 ? 15.353 12.544 -18.654 1.00 52.81 72 GLU A O 1
ATOM 548 N N . LEU A 1 73 ? 15.747 11.439 -16.748 1.00 51.28 73 LEU A N 1
ATOM 549 C CA . LEU A 1 73 ? 14.766 10.377 -16.966 1.00 51.28 73 LEU A CA 1
ATOM 550 C C . LEU A 1 73 ? 13.336 10.931 -16.822 1.00 51.28 73 LEU A C 1
ATOM 552 O O . LEU A 1 73 ? 12.788 11.047 -15.725 1.00 51.28 73 LEU A O 1
ATOM 556 N N . ARG A 1 74 ? 12.707 11.273 -17.951 1.00 48.31 74 ARG A N 1
ATOM 557 C CA . ARG A 1 74 ? 11.292 11.672 -18.008 1.00 48.31 74 ARG A CA 1
ATOM 558 C C . ARG A 1 74 ? 10.374 10.452 -17.933 1.00 48.31 74 ARG A C 1
ATOM 560 O O . ARG A 1 74 ? 10.194 9.728 -18.911 1.00 48.31 74 ARG A O 1
ATOM 567 N N . VAL A 1 75 ? 9.725 10.263 -16.787 1.00 50.16 75 VAL A N 1
ATOM 568 C CA . VAL A 1 75 ? 8.635 9.288 -16.636 1.00 50.16 75 VAL A CA 1
ATOM 569 C C . VAL A 1 75 ? 7.360 9.865 -17.255 1.00 50.16 75 VAL A C 1
ATOM 571 O O . VAL A 1 75 ? 6.800 10.836 -16.751 1.00 50.16 75 VAL A O 1
ATOM 574 N N . THR A 1 76 ? 6.881 9.264 -18.346 1.00 46.03 76 THR A N 1
ATOM 575 C CA . THR A 1 76 ? 5.601 9.639 -18.970 1.00 46.03 76 THR A CA 1
ATOM 576 C C . THR A 1 76 ? 4.523 8.648 -18.537 1.00 46.03 76 THR A C 1
ATOM 578 O O . THR A 1 76 ? 4.496 7.513 -19.009 1.00 46.03 76 THR A O 1
ATOM 581 N N . VAL A 1 77 ? 3.626 9.058 -17.638 1.00 50.66 77 VAL A N 1
ATOM 582 C CA . VAL A 1 77 ? 2.460 8.248 -17.254 1.00 50.66 77 VAL A CA 1
ATOM 583 C C . VAL A 1 77 ? 1.375 8.433 -18.315 1.00 50.66 77 VAL A C 1
ATOM 585 O O . VAL A 1 77 ? 0.776 9.501 -18.415 1.00 50.66 77 VAL A O 1
ATOM 588 N N . ARG A 1 78 ? 1.115 7.402 -19.128 1.00 46.72 78 ARG A N 1
ATOM 589 C CA . ARG A 1 78 ? -0.059 7.381 -20.013 1.00 46.72 78 ARG A CA 1
ATOM 590 C C . ARG A 1 78 ? -1.276 6.937 -19.210 1.00 46.72 78 ARG A C 1
ATOM 592 O O . ARG A 1 78 ? -1.417 5.756 -18.908 1.00 46.72 78 ARG A O 1
ATOM 599 N N . VAL A 1 79 ? -2.152 7.880 -18.879 1.00 54.06 79 VAL A N 1
ATOM 600 C CA . VAL A 1 79 ? -3.500 7.560 -18.397 1.00 54.06 79 VAL A CA 1
ATOM 601 C C . VAL A 1 79 ? -4.335 7.190 -19.620 1.00 54.06 79 VAL A C 1
ATOM 603 O O . VAL A 1 79 ? -4.595 8.034 -20.473 1.00 54.06 79 VAL A O 1
ATOM 606 N N . VAL A 1 80 ? -4.696 5.913 -19.744 1.00 54.28 80 VAL A N 1
ATOM 607 C CA . VAL A 1 80 ? -5.690 5.464 -20.725 1.00 54.28 80 VAL A CA 1
ATOM 608 C C . VAL A 1 80 ? -7.071 5.661 -20.119 1.00 54.28 80 VAL A C 1
ATOM 610 O O . VAL A 1 80 ? -7.512 4.871 -19.290 1.00 54.28 80 VAL A O 1
ATOM 613 N N . ASP A 1 81 ? -7.726 6.746 -20.514 1.00 50.09 81 ASP A N 1
ATOM 614 C CA . ASP A 1 81 ? -9.138 6.973 -20.234 1.00 50.09 81 ASP A CA 1
ATOM 615 C C . ASP A 1 81 ? -9.954 6.098 -21.197 1.00 50.09 81 ASP A C 1
ATOM 617 O O . ASP A 1 81 ? -10.085 6.408 -22.381 1.00 50.09 81 ASP A O 1
ATOM 621 N N . GLN A 1 82 ? -10.417 4.937 -20.729 1.00 51.66 82 GLN A N 1
ATOM 622 C CA . GLN A 1 82 ? -11.423 4.163 -21.453 1.00 51.66 82 GLN A CA 1
ATOM 623 C C . GLN A 1 82 ? -12.800 4.628 -20.993 1.00 51.66 82 GLN A C 1
ATOM 625 O O . GLN A 1 82 ? -13.426 4.002 -20.141 1.00 51.66 82 GLN A O 1
ATOM 630 N N . LEU A 1 83 ? -13.254 5.749 -21.555 1.00 50.41 83 LEU A N 1
ATOM 631 C CA . LEU A 1 83 ? -14.655 6.131 -21.469 1.00 50.41 83 LEU A CA 1
ATOM 632 C C . LEU A 1 83 ? -15.439 5.320 -22.506 1.00 50.41 83 LEU A C 1
ATOM 634 O O . LEU A 1 83 ? -15.238 5.459 -23.715 1.00 50.41 83 LEU A O 1
ATOM 638 N N . GLU A 1 84 ? -16.307 4.451 -22.003 1.00 60.47 84 GLU A N 1
ATOM 639 C CA . GLU A 1 84 ? -17.260 3.658 -22.769 1.00 60.47 84 GLU A CA 1
ATOM 640 C C . GLU A 1 84 ? -18.048 4.539 -23.753 1.00 60.47 84 GLU A C 1
ATOM 642 O O . GLU A 1 84 ? -18.583 5.589 -23.391 1.00 60.47 84 GLU A O 1
ATOM 647 N N . ARG A 1 85 ? -18.148 4.106 -25.013 1.00 47.97 85 ARG A N 1
ATOM 648 C CA . ARG A 1 85 ? -19.180 4.589 -25.935 1.00 47.97 85 ARG A CA 1
ATOM 649 C C . ARG A 1 85 ? -20.010 3.398 -26.393 1.00 47.97 85 ARG A C 1
ATOM 651 O O . ARG A 1 85 ? -19.497 2.513 -27.074 1.00 47.97 85 ARG A O 1
ATOM 658 N N . GLU A 1 86 ? -21.272 3.402 -25.969 1.00 52.94 86 GLU A N 1
ATOM 659 C CA . GLU A 1 86 ? -22.350 2.525 -26.434 1.00 52.94 86 GLU A CA 1
ATOM 660 C C . GLU A 1 86 ? -22.430 2.459 -27.973 1.00 52.94 86 GLU A C 1
ATOM 662 O O . GLU A 1 86 ? -22.131 3.449 -28.652 1.00 52.94 86 GLU A O 1
ATOM 667 N N . PRO A 1 87 ? -22.880 1.325 -28.541 1.00 57.81 87 PRO A N 1
ATOM 668 C CA . PRO A 1 87 ? -23.160 1.220 -29.966 1.00 57.81 87 PRO A CA 1
ATOM 669 C C . PRO A 1 87 ? -24.504 1.893 -30.303 1.00 57.81 87 PRO A C 1
ATOM 671 O O . PRO A 1 87 ? -25.471 1.710 -29.562 1.00 57.81 87 PRO A O 1
ATOM 674 N N . PRO A 1 88 ? -24.631 2.628 -31.424 1.00 65.06 88 PRO A N 1
ATOM 675 C CA . PRO A 1 88 ? -25.947 3.012 -31.915 1.00 65.06 88 PRO A CA 1
ATOM 676 C C . PRO A 1 88 ? -26.637 1.797 -32.553 1.00 65.06 88 PRO A C 1
ATOM 678 O O . PRO A 1 88 ? -26.030 1.085 -33.359 1.00 65.06 88 PRO A O 1
ATOM 681 N N . GLY A 1 89 ? -27.888 1.566 -32.145 1.00 56.66 89 GLY A N 1
ATOM 682 C CA . GLY A 1 89 ? -28.839 0.681 -32.825 1.00 56.66 89 GLY A CA 1
ATOM 683 C C . GLY A 1 89 ? -29.453 1.301 -34.073 1.00 56.66 89 GLY A C 1
ATOM 684 O O . GLY A 1 89 ? -29.199 2.497 -34.342 1.00 56.66 89 GLY A O 1
#

pLDDT: mean 78.99, std 19.17, range [46.03, 97.69]